Protein AF-A0A2M8P5U0-F1 (afdb_monomer_lite)

Secondary structure (DSSP, 8-state):
-HHHHHHHHHHHHHHHT--SHHHHHHHHHGGGGS----EEEEEHIIIIIITHHHHHHHHHTT-S-EEEEE----

Structure (mmCIF, N/CA/C/O backbone):
data_AF-A0A2M8P5U0-F1
#
_entry.id   AF-A0A2M8P5U0-F1
#
loop_
_atom_site.group_PDB
_atom_site.id
_atom_site.type_symbol
_atom_site.label_atom_id
_atom_site.label_alt_id
_atom_site.label_comp_id
_atom_site.label_asym_id
_atom_site.label_entity_id
_atom_site.label_seq_id
_atom_site.pdbx_PDB_ins_code
_atom_site.Cartn_x
_atom_site.Cartn_y
_atom_site.Cartn_z
_atom_site.occupancy
_atom_site.B_iso_or_equiv
_atom_site.auth_seq_id
_atom_site.auth_comp_id
_atom_site.auth_asym_id
_atom_site.auth_atom_id
_atom_site.pdbx_PDB_model_num
ATOM 1 N N . ILE A 1 1 ? -13.249 -6.068 -0.866 1.00 79.56 1 ILE A N 1
ATOM 2 C CA . ILE A 1 1 ? -12.853 -4.815 -0.160 1.00 79.56 1 ILE A CA 1
ATOM 3 C C . ILE A 1 1 ? -14.072 -4.013 0.294 1.00 79.56 1 ILE A C 1
ATOM 5 O O . ILE A 1 1 ? -14.106 -3.640 1.457 1.00 79.56 1 ILE A O 1
ATOM 9 N N . TYR A 1 2 ? -15.071 -3.783 -0.567 1.00 89.69 2 TYR A N 1
ATOM 10 C CA . TYR A 1 2 ? -16.273 -3.006 -0.226 1.00 89.69 2 TYR A CA 1
ATOM 11 C C . TYR A 1 2 ? -17.003 -3.510 1.035 1.00 89.69 2 TYR A C 1
ATOM 13 O O . TYR A 1 2 ? -17.108 -2.773 2.007 1.00 89.69 2 TYR A O 1
ATOM 21 N N . ALA A 1 3 ? -17.351 -4.801 1.092 1.00 94.31 3 ALA A N 1
ATOM 22 C CA . ALA A 1 3 ? -17.996 -5.395 2.271 1.00 94.31 3 ALA A CA 1
ATOM 23 C C . ALA A 1 3 ? -17.188 -5.224 3.576 1.00 94.31 3 ALA A C 1
ATOM 25 O O . ALA A 1 3 ? -17.756 -5.036 4.646 1.00 94.31 3 ALA A O 1
ATOM 26 N N . GLN A 1 4 ? -15.852 -5.239 3.500 1.00 95.00 4 GLN A N 1
ATOM 27 C CA . GLN A 1 4 ? -14.997 -5.035 4.672 1.00 95.00 4 GLN A CA 1
ATOM 28 C C . GLN A 1 4 ? -15.037 -3.584 5.166 1.00 95.00 4 GLN A C 1
ATOM 30 O O . GLN A 1 4 ? -14.989 -3.356 6.371 1.00 95.00 4 GLN A O 1
ATOM 35 N N . ARG A 1 5 ? -15.157 -2.605 4.262 1.00 94.94 5 ARG A N 1
ATOM 36 C CA . ARG A 1 5 ? -15.313 -1.192 4.639 1.00 94.94 5 ARG A CA 1
ATOM 37 C C . ARG A 1 5 ? -16.618 -0.969 5.398 1.00 94.94 5 ARG A C 1
ATOM 39 O O . ARG A 1 5 ? -16.588 -0.324 6.440 1.00 94.94 5 ARG A O 1
ATOM 46 N N . GLU A 1 6 ? -17.711 -1.583 4.949 1.00 96.94 6 GLU A N 1
ATOM 47 C CA . GLU A 1 6 ? -18.995 -1.514 5.659 1.00 96.94 6 GLU A CA 1
ATOM 48 C C . GLU A 1 6 ? -18.921 -2.165 7.047 1.00 96.94 6 GLU A C 1
ATOM 50 O O . GLU A 1 6 ? -19.380 -1.587 8.033 1.00 96.94 6 GLU A O 1
ATOM 55 N N . ARG A 1 7 ? -18.248 -3.318 7.172 1.00 97.00 7 ARG A N 1
ATOM 56 C CA . ARG A 1 7 ? -18.011 -3.959 8.479 1.00 97.00 7 ARG A CA 1
ATOM 57 C C . ARG A 1 7 ? -17.199 -3.075 9.423 1.00 97.00 7 ARG A C 1
ATOM 59 O O . ARG A 1 7 ? -17.543 -2.966 10.596 1.00 97.00 7 ARG A O 1
ATOM 66 N N . VAL A 1 8 ? -16.140 -2.434 8.926 1.00 97.00 8 VAL A N 1
ATOM 67 C CA . VAL A 1 8 ? -15.304 -1.527 9.729 1.00 97.00 8 VAL A CA 1
ATOM 68 C C . VAL A 1 8 ? -16.075 -0.265 10.116 1.00 97.00 8 VAL A C 1
ATOM 70 O O . VAL A 1 8 ? -15.975 0.178 11.256 1.00 97.00 8 VAL A O 1
ATOM 73 N N . LYS A 1 9 ? -16.912 0.277 9.228 1.00 97.25 9 LYS A N 1
ATOM 74 C CA . LYS A 1 9 ? -17.809 1.398 9.541 1.00 97.25 9 LYS A CA 1
ATOM 75 C C . LYS A 1 9 ? -18.769 1.044 10.681 1.00 97.25 9 LYS A C 1
ATOM 77 O O . LYS A 1 9 ? -18.861 1.792 11.653 1.00 97.25 9 LYS A O 1
ATOM 82 N N . ALA A 1 10 ? -19.418 -0.119 10.603 1.00 97.19 10 ALA A N 1
ATOM 83 C CA . ALA A 1 10 ? -20.299 -0.614 11.659 1.00 97.19 10 ALA A CA 1
ATOM 84 C C . ALA A 1 10 ? -19.548 -0.869 12.980 1.00 97.19 10 ALA A C 1
ATOM 86 O O . ALA A 1 10 ? -20.054 -0.540 14.051 1.00 97.19 10 ALA A O 1
ATOM 87 N N . LEU A 1 11 ? -18.327 -1.412 12.914 1.00 96.69 11 LEU A N 1
ATOM 88 C CA . LEU A 1 11 ? -17.458 -1.598 14.077 1.00 96.69 11 LEU A CA 1
ATOM 89 C C . LEU A 1 11 ? -17.148 -0.260 14.760 1.00 96.69 11 LEU A C 1
ATOM 91 O O . LEU A 1 11 ? -17.356 -0.136 15.962 1.00 96.69 11 LEU A O 1
ATOM 95 N N . LYS A 1 12 ? -16.696 0.749 14.008 1.00 96.62 12 LYS A N 1
ATOM 96 C CA . LYS A 1 12 ? -16.349 2.072 14.556 1.00 96.62 12 LYS A CA 1
ATOM 97 C C . LYS A 1 12 ? -17.543 2.734 15.244 1.00 96.62 12 LYS A C 1
ATOM 99 O O . LYS A 1 12 ? -17.373 3.267 16.334 1.00 96.62 12 LYS A O 1
ATOM 104 N N . ALA A 1 13 ? -18.739 2.630 14.661 1.00 96.75 13 ALA A N 1
ATOM 105 C CA . ALA A 1 13 ? -19.964 3.143 15.276 1.00 96.75 13 ALA A CA 1
ATOM 106 C C . ALA A 1 13 ? -20.249 2.490 16.642 1.00 96.75 13 ALA A C 1
ATOM 108 O O . ALA A 1 13 ? -20.588 3.179 17.596 1.00 96.75 13 ALA A O 1
ATOM 109 N N . ARG A 1 14 ? -20.047 1.171 16.767 1.00 96.25 14 ARG A N 1
ATOM 110 C CA . ARG A 1 14 ? -20.207 0.451 18.046 1.00 96.25 14 ARG A CA 1
ATOM 111 C C . ARG A 1 14 ? -19.111 0.778 19.060 1.00 96.25 14 ARG A C 1
ATOM 113 O O . ARG A 1 14 ? -19.374 0.798 20.255 1.00 96.25 14 ARG A O 1
ATOM 120 N N . LEU A 1 15 ? -17.883 1.018 18.603 1.00 95.94 15 LEU A N 1
ATOM 121 C CA . LEU A 1 15 ? -16.768 1.356 19.492 1.00 95.94 15 LEU A CA 1
ATOM 122 C C . LEU A 1 15 ? -16.923 2.741 20.123 1.00 95.94 15 LEU A C 1
ATOM 124 O O . LEU A 1 15 ? -16.466 2.938 21.240 1.00 95.94 15 LEU A O 1
ATOM 128 N N . GLN A 1 16 ? -17.593 3.679 19.450 1.00 93.94 16 GLN A N 1
ATOM 129 C CA . GLN A 1 16 ? -17.848 5.020 19.990 1.00 93.94 16 GLN A CA 1
ATOM 130 C C . GLN A 1 16 ? -18.783 5.022 21.205 1.00 93.94 16 GLN A C 1
ATOM 132 O O . GLN A 1 16 ? -18.680 5.915 22.037 1.00 93.94 16 GLN A O 1
ATOM 137 N N . SER A 1 17 ? -19.672 4.033 21.331 1.00 94.06 17 SER A N 1
ATOM 138 C CA . SER A 1 17 ? -20.567 3.903 22.490 1.00 94.06 17 SER A CA 1
ATOM 139 C C . SER A 1 17 ? -19.941 3.168 23.680 1.00 94.06 17 SER A C 1
ATOM 141 O O . SER A 1 17 ? -20.598 3.010 24.704 1.00 94.06 17 SER A O 1
ATOM 143 N N . LEU A 1 18 ? -18.708 2.668 23.551 1.00 94.62 18 LEU A N 1
ATOM 144 C CA . LEU A 1 18 ? -18.025 1.904 24.593 1.00 94.62 18 LEU A CA 1
ATOM 145 C C . LEU A 1 18 ? -16.922 2.750 25.228 1.00 94.62 18 LEU A C 1
ATOM 147 O O . LEU A 1 18 ? -15.967 3.132 24.554 1.00 94.62 18 LEU A O 1
ATOM 151 N N . ASP A 1 19 ? -17.013 2.979 26.539 1.00 91.00 19 ASP A N 1
ATOM 152 C CA . ASP A 1 19 ? -16.048 3.807 27.271 1.00 91.00 19 ASP A CA 1
ATOM 153 C C . ASP A 1 19 ? -14.921 2.998 27.936 1.00 91.00 19 ASP A C 1
ATOM 155 O O . ASP A 1 19 ? -14.492 3.276 29.054 1.00 91.00 19 ASP A O 1
ATOM 159 N N . SER A 1 20 ? -14.441 1.952 27.257 1.00 96.56 20 SER A N 1
ATOM 160 C CA . SER A 1 20 ? -13.316 1.151 27.742 1.00 96.56 20 SER A CA 1
ATOM 161 C C . SER A 1 20 ? -11.988 1.566 27.093 1.00 96.56 20 SER A C 1
ATOM 163 O O . SER A 1 20 ? -11.955 1.966 25.919 1.00 96.56 20 SER A O 1
ATOM 165 N N . PRO A 1 21 ? -10.852 1.437 27.805 1.00 96.06 21 PRO A N 1
ATOM 166 C CA . PRO A 1 21 ? -9.528 1.665 27.225 1.00 96.06 21 PRO A CA 1
ATOM 167 C C . PRO A 1 21 ? -9.253 0.803 25.983 1.00 96.06 21 PRO A C 1
ATOM 169 O O . PRO A 1 21 ? -8.584 1.241 25.047 1.00 96.06 21 PRO A O 1
ATOM 172 N N . GLU A 1 22 ? -9.770 -0.424 25.938 1.00 96.56 22 GLU A N 1
ATOM 173 C CA . GLU A 1 22 ? -9.649 -1.350 24.806 1.00 96.56 22 GLU A CA 1
ATOM 174 C C . GLU A 1 22 ? -10.407 -0.830 23.585 1.00 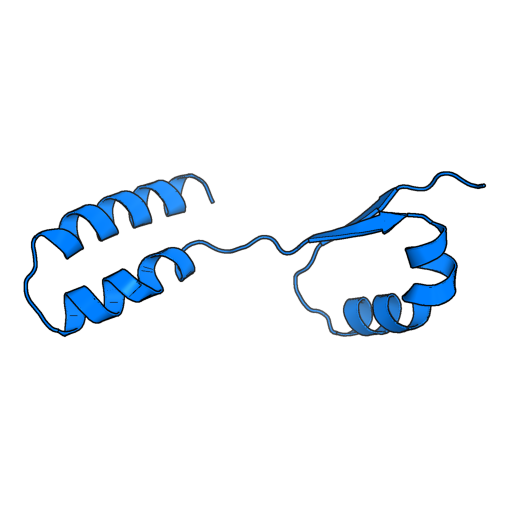96.56 22 GLU A C 1
ATOM 176 O O . GLU A 1 22 ? -9.872 -0.865 22.476 1.00 96.56 22 GLU A O 1
ATOM 181 N N . ALA A 1 23 ? -11.623 -0.308 23.781 1.00 96.44 23 ALA A N 1
ATOM 182 C CA . ALA A 1 23 ? -12.439 0.232 22.700 1.00 96.44 23 ALA A CA 1
ATOM 183 C C . ALA A 1 23 ? -11.770 1.449 22.052 1.00 96.44 23 ALA A C 1
ATOM 185 O O . ALA A 1 23 ? -11.685 1.522 20.825 1.00 96.44 23 ALA A O 1
ATOM 186 N N . ARG A 1 24 ? -11.203 2.352 22.864 1.00 95.88 24 ARG A N 1
ATOM 187 C CA . ARG A 1 24 ? -10.438 3.511 22.374 1.00 95.88 24 ARG A CA 1
ATOM 188 C C . ARG A 1 24 ? -9.189 3.083 21.597 1.00 95.88 24 ARG A C 1
ATOM 190 O O . ARG A 1 24 ? -8.926 3.617 20.519 1.00 95.88 24 ARG A O 1
ATOM 197 N N . ARG A 1 25 ? -8.450 2.084 22.099 1.00 96.44 25 ARG A N 1
ATOM 198 C CA . ARG A 1 25 ? -7.271 1.520 21.414 1.00 96.44 25 ARG A CA 1
ATOM 199 C C . ARG A 1 25 ? -7.637 0.893 20.071 1.00 96.44 25 ARG A C 1
ATOM 201 O O . ARG A 1 25 ? -6.974 1.166 19.075 1.00 96.44 25 ARG A O 1
ATOM 208 N N . LEU A 1 26 ? -8.701 0.093 20.026 1.00 96.81 26 LEU A N 1
ATOM 209 C CA . LEU A 1 26 ? -9.157 -0.530 18.785 1.00 96.81 26 LEU A CA 1
ATOM 210 C C . LEU A 1 26 ? -9.680 0.511 17.788 1.00 96.81 26 LEU A C 1
ATOM 212 O O . LEU A 1 26 ? -9.379 0.414 16.600 1.00 96.81 26 LEU A O 1
ATOM 216 N N . LEU A 1 27 ? -10.415 1.525 18.255 1.00 96.62 27 LEU A N 1
ATOM 217 C CA . LEU A 1 27 ? -10.930 2.604 17.410 1.00 96.62 27 LEU A CA 1
ATOM 218 C C . LEU A 1 27 ? -9.799 3.345 16.682 1.00 96.62 27 LEU A C 1
ATOM 220 O O . LEU A 1 27 ? -9.941 3.632 15.494 1.00 96.62 27 LEU A O 1
ATOM 224 N N . ALA A 1 28 ? -8.669 3.582 17.356 1.00 95.94 28 ALA A N 1
ATOM 225 C CA . ALA A 1 28 ? -7.501 4.253 16.781 1.00 95.94 28 ALA A CA 1
ATOM 226 C C . ALA A 1 28 ? -6.853 3.484 15.612 1.00 95.94 28 ALA A C 1
ATOM 228 O O . ALA A 1 28 ? -6.223 4.093 14.751 1.00 95.94 28 ALA A O 1
ATOM 229 N N . VAL A 1 29 ? -7.019 2.157 15.551 1.00 96.94 29 VAL A N 1
ATOM 230 C CA . VAL A 1 29 ? -6.396 1.296 14.525 1.00 96.94 29 VAL A CA 1
ATOM 231 C C . VAL A 1 29 ? -7.402 0.591 13.608 1.00 96.94 29 VAL A C 1
ATOM 233 O O . VAL A 1 29 ? -7.002 -0.104 12.675 1.00 96.94 29 VAL A O 1
ATOM 236 N N . ALA A 1 30 ? -8.709 0.774 13.816 1.00 96.50 30 ALA A N 1
ATOM 237 C CA . ALA A 1 30 ? -9.762 0.038 13.108 1.00 96.50 30 ALA A CA 1
ATOM 238 C C . ALA A 1 30 ? -9.686 0.170 11.573 1.00 96.50 30 ALA A C 1
ATOM 240 O O . ALA A 1 30 ? -10.014 -0.772 10.850 1.00 96.50 30 ALA A O 1
ATOM 241 N N . ASP A 1 31 ? -9.195 1.300 11.056 1.00 94.94 31 ASP A N 1
ATOM 242 C CA . ASP A 1 31 ? -9.071 1.544 9.612 1.00 94.94 31 ASP A CA 1
ATOM 243 C C . ASP A 1 31 ? -7.991 0.682 8.925 1.00 94.94 31 ASP A C 1
ATOM 245 O O . ASP A 1 31 ? -7.987 0.556 7.691 1.00 94.94 31 ASP A O 1
ATOM 249 N N . TYR A 1 32 ? -7.098 0.053 9.698 1.00 95.88 32 TYR A N 1
ATOM 250 C CA . TYR A 1 32 ? -6.108 -0.913 9.206 1.00 95.88 32 TYR A CA 1
ATOM 251 C C . TYR A 1 32 ? -6.704 -2.302 8.939 1.00 95.88 32 TYR A C 1
ATOM 253 O O . TYR A 1 32 ? -6.111 -3.089 8.205 1.00 95.88 32 TYR A O 1
ATOM 261 N N . LEU A 1 33 ? -7.912 -2.592 9.437 1.00 95.81 33 LEU A N 1
ATOM 262 C CA . LEU A 1 33 ? -8.627 -3.846 9.155 1.00 95.81 33 LEU A CA 1
ATOM 263 C C . LEU A 1 33 ? -9.123 -3.939 7.703 1.00 95.81 33 LEU A C 1
ATOM 265 O O . LEU A 1 33 ? -9.599 -4.988 7.261 1.00 95.81 33 LEU A O 1
ATOM 269 N N . VAL A 1 34 ? -9.046 -2.842 6.945 1.00 96.00 34 VAL A N 1
ATOM 270 C CA . VAL A 1 34 ? -9.307 -2.827 5.506 1.00 96.00 34 VAL A CA 1
ATOM 271 C C . VAL A 1 34 ? -7.985 -2.996 4.764 1.00 96.00 34 VAL A C 1
ATOM 273 O O . VAL A 1 34 ? -7.141 -2.099 4.791 1.00 96.00 34 VAL A O 1
ATOM 276 N N . LYS A 1 35 ? -7.840 -4.108 4.029 1.00 93.56 35 LYS A N 1
ATOM 277 C CA . LYS A 1 35 ? -6.681 -4.347 3.154 1.00 93.56 35 LYS A CA 1
ATOM 278 C C . LYS A 1 35 ? -6.458 -3.148 2.223 1.00 93.56 35 LYS A C 1
ATOM 280 O O . LYS A 1 35 ? -7.365 -2.759 1.480 1.00 93.56 35 LYS A O 1
ATOM 285 N N . LYS A 1 36 ? -5.254 -2.576 2.263 1.00 91.38 36 LYS A N 1
ATOM 286 C CA . LYS A 1 36 ? -4.833 -1.480 1.382 1.00 91.38 36 LYS A CA 1
ATOM 287 C C . LYS A 1 36 ? -4.332 -2.042 0.046 1.00 91.38 36 LYS A C 1
ATOM 289 O O . LYS A 1 36 ? -3.815 -3.155 -0.007 1.00 91.38 36 LYS A O 1
ATOM 294 N N . SER A 1 37 ? -4.508 -1.275 -1.028 1.00 93.69 37 SER A N 1
ATOM 295 C CA . SER A 1 37 ? -3.882 -1.534 -2.329 1.00 93.69 37 SER A CA 1
ATOM 296 C C . SER A 1 37 ? -2.789 -0.491 -2.502 1.00 93.69 37 SER A C 1
ATOM 298 O O . SER A 1 37 ? -3.110 0.687 -2.626 1.00 93.69 37 SER A O 1
ATOM 300 N N . VAL A 1 38 ? -1.529 -0.915 -2.461 1.00 95.12 38 VAL A N 1
ATOM 301 C CA . VAL A 1 38 ? -0.373 -0.030 -2.642 1.00 95.12 38 VAL A CA 1
ATOM 302 C C . VAL A 1 38 ? -0.089 0.092 -4.134 1.00 95.12 38 VAL A C 1
ATOM 304 O O . VAL A 1 38 ? -0.037 -0.926 -4.827 1.00 95.12 38 VAL A O 1
ATOM 307 N N . TRP A 1 39 ? 0.052 1.325 -4.613 1.00 97.00 39 TRP A N 1
ATOM 308 C CA . TRP A 1 39 ? 0.320 1.642 -6.012 1.00 97.00 39 TRP A CA 1
ATOM 309 C C . TRP A 1 39 ? 1.556 2.525 -6.126 1.00 97.00 39 TRP A C 1
ATOM 311 O O . TRP A 1 39 ? 1.686 3.494 -5.380 1.00 97.00 39 TRP A O 1
ATOM 321 N N . LEU A 1 40 ? 2.425 2.189 -7.072 1.00 95.69 40 LEU A N 1
ATOM 322 C CA . LEU A 1 40 ? 3.503 3.038 -7.559 1.00 95.69 40 LEU A CA 1
ATOM 323 C C . LEU A 1 40 ? 3.068 3.535 -8.938 1.00 95.69 40 LEU A C 1
ATOM 325 O O . LEU A 1 40 ? 2.748 2.718 -9.801 1.00 95.69 40 LEU A O 1
ATOM 329 N N . ILE A 1 41 ? 2.992 4.850 -9.117 1.00 96.50 41 ILE A N 1
ATOM 330 C CA . ILE A 1 41 ? 2.546 5.472 -10.366 1.00 96.50 41 ILE A CA 1
ATOM 331 C C . ILE A 1 41 ? 3.611 6.477 -10.785 1.00 96.50 41 ILE A C 1
ATOM 333 O O . ILE A 1 41 ? 3.969 7.342 -9.986 1.00 96.50 41 ILE A O 1
ATOM 337 N N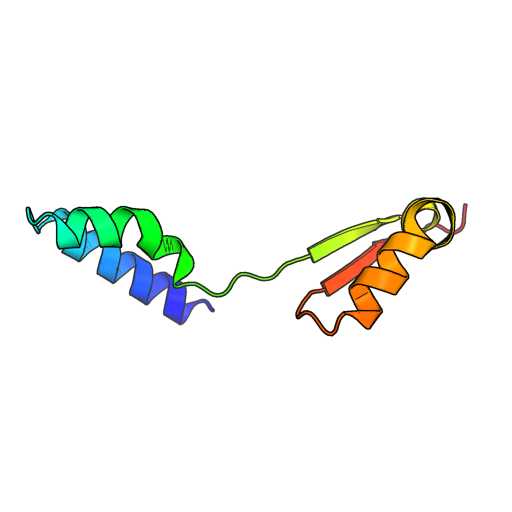 . GLY A 1 42 ? 4.105 6.364 -12.013 1.00 95.19 42 GLY A N 1
ATOM 338 C CA . GLY A 1 42 ? 5.138 7.249 -12.548 1.00 95.19 42 GLY A CA 1
ATOM 339 C C . GLY A 1 42 ? 5.244 7.156 -14.066 1.00 95.19 42 GLY A C 1
ATOM 340 O O . GLY A 1 42 ? 4.596 6.308 -14.675 1.00 95.19 42 GLY A O 1
ATOM 341 N N . GLY A 1 43 ? 6.019 8.058 -14.666 1.00 94.81 43 GLY A N 1
ATOM 342 C CA . GLY A 1 43 ? 6.280 8.062 -16.107 1.00 94.81 43 GLY A CA 1
ATOM 343 C C . GLY A 1 43 ? 7.369 7.073 -16.529 1.00 94.81 43 GLY A C 1
ATOM 344 O O . GLY A 1 43 ? 8.053 6.490 -15.682 1.00 94.81 43 GLY A O 1
ATOM 345 N N . ASP A 1 44 ? 7.548 6.942 -17.835 1.00 93.12 44 ASP A N 1
ATOM 346 C CA . ASP A 1 44 ? 8.659 6.254 -18.505 1.00 93.12 44 ASP A CA 1
ATOM 347 C C . ASP A 1 44 ? 10.044 6.660 -17.971 1.00 93.12 44 ASP A C 1
ATOM 349 O O . ASP A 1 44 ? 10.774 5.797 -17.492 1.00 93.12 44 ASP A O 1
ATOM 353 N N . GLY A 1 45 ? 10.391 7.949 -17.919 1.00 93.19 45 GLY A N 1
ATOM 354 C CA . GLY A 1 45 ? 11.709 8.389 -17.425 1.00 93.19 45 GLY A CA 1
ATOM 355 C C . GLY A 1 45 ? 11.988 8.011 -15.957 1.00 93.19 45 GLY A C 1
ATOM 356 O O . GLY A 1 45 ? 13.128 7.785 -15.554 1.00 93.19 45 GLY A O 1
ATOM 357 N N . TRP A 1 46 ? 10.947 7.872 -15.123 1.00 94.69 46 TRP A N 1
ATOM 358 C CA . TRP A 1 46 ? 11.103 7.316 -13.771 1.00 94.69 46 TRP A CA 1
ATOM 359 C C . TRP A 1 46 ? 11.305 5.800 -13.807 1.00 94.69 46 TRP A C 1
ATOM 361 O O . TRP A 1 46 ? 12.152 5.281 -13.084 1.00 94.69 46 TRP A O 1
ATOM 371 N N . ALA A 1 47 ? 10.521 5.091 -14.615 1.00 94.19 47 ALA A N 1
ATOM 372 C CA . ALA A 1 47 ? 10.536 3.637 -14.646 1.00 94.19 47 ALA A CA 1
ATOM 373 C C . ALA A 1 47 ? 11.798 3.066 -15.309 1.00 94.19 47 ALA A C 1
ATOM 375 O O . ALA A 1 47 ? 12.300 2.049 -14.835 1.00 94.19 47 ALA A O 1
ATOM 376 N N . TYR A 1 48 ? 12.304 3.711 -16.362 1.00 91.31 48 TYR A N 1
ATOM 377 C CA . TYR A 1 48 ? 13.392 3.198 -17.199 1.00 91.31 48 TYR A CA 1
ATOM 378 C C . TYR A 1 48 ? 14.754 3.844 -16.922 1.00 91.31 48 TYR A C 1
ATOM 380 O O . TYR A 1 48 ? 15.764 3.161 -17.082 1.00 91.31 48 TYR A O 1
ATOM 388 N N . ASP A 1 49 ? 14.798 5.087 -16.424 1.00 92.06 49 ASP A N 1
ATOM 389 C CA . ASP A 1 49 ? 16.063 5.764 -16.115 1.00 92.06 49 ASP A CA 1
ATOM 390 C C . ASP A 1 49 ? 16.317 5.813 -14.601 1.00 92.06 49 ASP A C 1
ATOM 392 O O . ASP A 1 49 ? 16.782 4.854 -13.980 1.00 92.06 49 ASP A O 1
ATOM 396 N N . I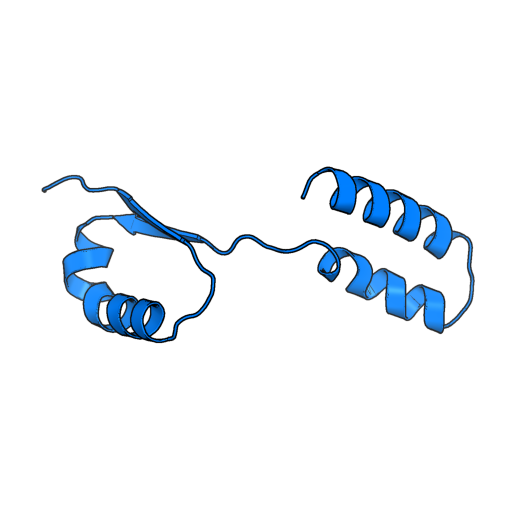LE A 1 50 ? 16.001 6.943 -13.963 1.00 89.81 50 ILE A N 1
ATOM 397 C CA . ILE A 1 50 ? 16.491 7.272 -12.619 1.00 89.81 50 ILE A CA 1
ATOM 398 C C . ILE A 1 50 ? 15.901 6.381 -11.517 1.00 89.81 50 ILE A C 1
ATOM 400 O O . ILE A 1 50 ? 16.517 6.194 -10.468 1.00 89.81 50 ILE A O 1
ATOM 404 N N . GLY A 1 51 ? 14.703 5.834 -11.731 1.00 90.00 51 GLY A N 1
ATOM 405 C CA . GLY A 1 51 ? 14.003 4.987 -10.766 1.00 90.00 51 GLY A CA 1
ATOM 406 C C . GLY A 1 51 ? 14.134 3.487 -11.025 1.00 90.00 51 GLY A C 1
ATOM 407 O O . GLY A 1 51 ? 13.689 2.712 -10.174 1.00 90.00 51 GLY A O 1
ATOM 408 N N . PHE A 1 52 ? 14.771 3.060 -12.123 1.00 92.12 52 PHE A N 1
ATOM 409 C CA . PHE A 1 52 ? 14.804 1.653 -12.542 1.00 92.12 52 PHE A CA 1
ATOM 410 C C . PHE A 1 52 ? 15.409 0.728 -11.480 1.00 92.12 52 PHE A C 1
ATOM 412 O O . PHE A 1 52 ? 14.789 -0.257 -11.083 1.00 92.12 52 PHE A O 1
ATOM 419 N N . GLY A 1 53 ? 16.580 1.077 -10.936 1.00 92.75 53 GLY A N 1
ATOM 420 C CA . GLY A 1 53 ? 17.245 0.249 -9.921 1.00 92.75 53 GLY A CA 1
ATOM 421 C C . GLY A 1 53 ? 16.419 0.071 -8.638 1.00 92.75 53 GLY A C 1
ATOM 422 O O . GLY A 1 53 ? 16.440 -0.989 -8.016 1.00 92.75 53 GLY A O 1
ATOM 423 N N . GLY A 1 54 ? 15.642 1.088 -8.253 1.00 93.56 54 GLY A N 1
ATOM 424 C CA . GLY A 1 54 ? 14.715 0.989 -7.124 1.00 93.56 54 GLY A CA 1
ATOM 425 C C . GLY A 1 54 ? 13.473 0.163 -7.458 1.00 93.56 54 GLY A C 1
ATOM 426 O O . GLY A 1 54 ? 13.005 -0.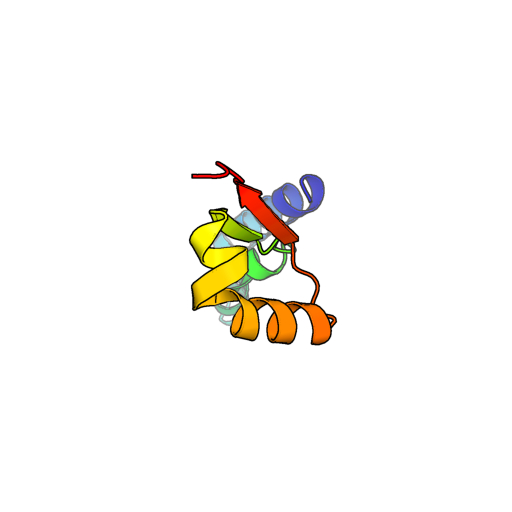615 -6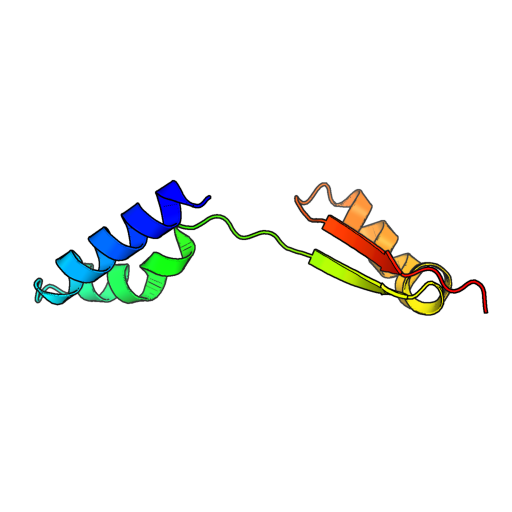.624 1.00 93.56 54 GLY A O 1
ATOM 427 N N . LEU A 1 55 ? 12.952 0.307 -8.677 1.00 93.38 55 LEU A N 1
ATOM 428 C CA . LEU A 1 55 ? 11.791 -0.433 -9.156 1.00 93.38 55 LEU A CA 1
ATOM 429 C C . LEU A 1 55 ? 12.082 -1.938 -9.248 1.00 93.38 55 LEU A C 1
ATOM 431 O O . LEU A 1 55 ? 11.294 -2.733 -8.736 1.00 93.38 55 LEU A O 1
ATOM 435 N N . ASP A 1 56 ? 13.231 -2.323 -9.804 1.00 93.94 56 ASP A N 1
ATOM 436 C CA . ASP A 1 56 ? 13.689 -3.717 -9.874 1.00 93.94 56 ASP A CA 1
ATOM 437 C C . ASP A 1 56 ? 13.807 -4.354 -8.480 1.00 93.94 56 ASP A C 1
ATOM 439 O O . ASP A 1 56 ? 13.260 -5.430 -8.212 1.00 93.94 56 ASP A O 1
ATOM 443 N N . HIS A 1 57 ? 14.423 -3.644 -7.531 1.00 95.50 57 HIS A N 1
ATOM 444 C CA . HIS A 1 57 ? 14.534 -4.119 -6.153 1.00 95.50 57 HIS A CA 1
ATOM 445 C C . HIS A 1 57 ? 13.160 -4.326 -5.490 1.00 95.50 57 HIS A C 1
ATOM 447 O O . HIS A 1 57 ? 12.915 -5.306 -4.783 1.00 95.50 57 HIS A O 1
ATOM 453 N N . VAL A 1 58 ? 12.223 -3.407 -5.725 1.00 93.81 58 VAL A N 1
ATOM 454 C CA . VAL A 1 58 ? 10.866 -3.497 -5.176 1.00 93.81 58 VAL A CA 1
ATOM 455 C C . VAL A 1 58 ? 10.090 -4.661 -5.797 1.00 93.81 58 VAL A C 1
ATOM 457 O O . VAL A 1 58 ? 9.390 -5.371 -5.070 1.00 93.81 58 VAL A O 1
ATOM 460 N N . LEU A 1 59 ? 10.233 -4.903 -7.099 1.00 92.62 59 LEU A N 1
ATOM 461 C CA . LEU A 1 59 ? 9.584 -6.020 -7.790 1.00 92.62 59 LEU A CA 1
ATOM 462 C C . LEU A 1 59 ? 10.166 -7.377 -7.370 1.00 92.62 59 LEU A C 1
ATOM 464 O O . LEU A 1 59 ? 9.405 -8.307 -7.091 1.00 92.62 59 LEU A O 1
ATOM 468 N N . SER A 1 60 ? 11.488 -7.480 -7.228 1.00 95.31 60 SER A N 1
ATOM 469 C CA . SER A 1 60 ? 12.158 -8.705 -6.763 1.00 95.31 60 SER A CA 1
ATOM 470 C C . SER A 1 60 ? 11.851 -9.052 -5.302 1.00 95.31 60 SER A C 1
ATOM 472 O O . SER A 1 60 ? 11.945 -10.213 -4.909 1.00 95.31 60 SER A O 1
ATOM 474 N N . SER A 1 61 ? 11.395 -8.084 -4.496 1.00 95.69 61 SER A N 1
ATOM 475 C CA . SER A 1 61 ? 11.031 -8.312 -3.090 1.00 95.69 61 SER A CA 1
ATOM 476 C C . SER A 1 61 ? 9.817 -9.234 -2.874 1.00 95.69 61 SER A C 1
ATOM 478 O O . SER A 1 61 ? 9.544 -9.625 -1.737 1.00 95.69 61 SER A O 1
ATOM 480 N N . GLY A 1 62 ? 9.037 -9.541 -3.921 1.00 92.19 62 GLY A N 1
ATOM 481 C CA . GLY A 1 62 ? 7.837 -10.387 -3.834 1.00 92.19 62 GLY A CA 1
ATOM 482 C C . GLY A 1 62 ? 6.671 -9.766 -3.048 1.00 92.19 62 GLY A C 1
ATOM 483 O O . GLY A 1 62 ? 5.689 -10.441 -2.730 1.00 92.19 62 GLY A O 1
ATOM 484 N N . ARG A 1 63 ? 6.758 -8.476 -2.700 1.00 93.81 63 ARG A N 1
ATOM 485 C CA . ARG A 1 63 ? 5.705 -7.761 -1.966 1.00 93.81 63 ARG A CA 1
ATOM 486 C C . ARG A 1 63 ? 4.473 -7.535 -2.846 1.00 93.81 63 ARG A C 1
ATOM 488 O O . ARG A 1 63 ? 4.569 -7.278 -4.038 1.00 93.81 63 ARG A O 1
ATOM 495 N N . ASN A 1 64 ? 3.286 -7.572 -2.232 1.00 94.12 64 ASN A N 1
ATOM 496 C CA . ASN A 1 64 ? 2.021 -7.323 -2.932 1.00 94.12 64 ASN A CA 1
ATOM 497 C C . ASN A 1 64 ? 1.800 -5.819 -3.155 1.00 94.12 64 ASN A C 1
ATOM 499 O O . ASN A 1 64 ? 1.262 -5.119 -2.292 1.00 94.12 64 ASN A O 1
ATOM 503 N N . LEU A 1 65 ? 2.215 -5.350 -4.323 1.00 95.31 65 LEU A N 1
ATOM 504 C CA . LEU A 1 65 ? 2.086 -3.980 -4.803 1.00 95.31 65 LEU A CA 1
ATOM 505 C C . LEU A 1 65 ? 1.696 -3.984 -6.277 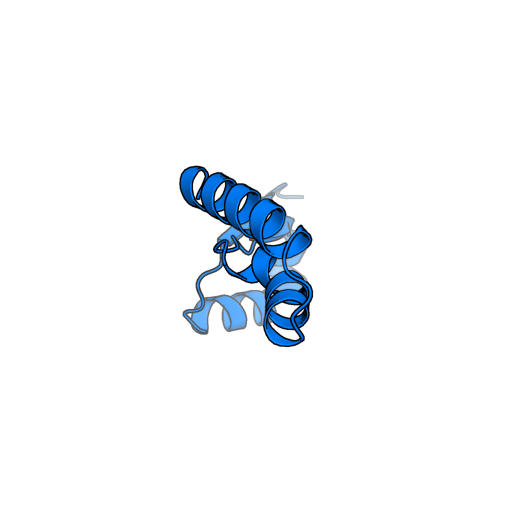1.00 95.31 65 LEU A C 1
ATOM 507 O O . LEU A 1 65 ? 1.713 -5.019 -6.941 1.00 95.31 65 LEU A O 1
ATOM 511 N N . LYS A 1 66 ? 1.306 -2.818 -6.779 1.00 95.88 66 LYS A N 1
ATOM 512 C CA . LYS A 1 66 ? 0.943 -2.614 -8.179 1.00 95.88 66 LYS A CA 1
ATOM 513 C C . LYS A 1 66 ? 1.748 -1.451 -8.723 1.00 95.88 66 LYS A C 1
ATOM 515 O O . LYS A 1 66 ? 1.887 -0.442 -8.035 1.00 95.88 66 LYS A O 1
ATOM 520 N N . VAL A 1 67 ? 2.251 -1.594 -9.937 1.00 96.12 67 VAL A N 1
ATOM 521 C CA . VAL A 1 67 ? 2.997 -0.545 -10.630 1.00 96.12 67 VAL A CA 1
ATOM 522 C C . VAL A 1 67 ? 2.204 -0.155 -11.869 1.00 96.12 67 VAL A C 1
ATOM 524 O O . VAL A 1 67 ? 1.738 -1.030 -12.597 1.00 96.12 67 VAL A O 1
ATOM 527 N N . LEU A 1 68 ? 2.018 1.144 -12.074 1.00 97.31 68 LEU A N 1
ATOM 528 C CA . LEU A 1 68 ? 1.454 1.718 -13.288 1.00 97.31 68 LEU A CA 1
ATOM 529 C C . LEU A 1 68 ? 2.470 2.704 -13.856 1.00 97.31 68 LEU A C 1
ATOM 531 O O . LEU A 1 68 ? 2.698 3.761 -13.268 1.00 97.31 68 LEU A O 1
ATOM 535 N N . VAL A 1 69 ? 3.062 2.340 -14.988 1.00 96.31 69 VAL A N 1
ATOM 536 C CA . VAL A 1 69 ? 3.921 3.237 -15.759 1.00 96.31 69 VAL A CA 1
ATOM 537 C C . VAL A 1 69 ? 3.059 3.915 -16.815 1.00 96.31 69 VAL A C 1
ATOM 539 O O . VAL A 1 69 ? 2.333 3.245 -17.550 1.00 96.31 69 VAL A O 1
ATOM 542 N N . LEU A 1 70 ? 3.089 5.241 -16.832 1.00 95.38 70 LEU A N 1
ATOM 543 C CA . LEU A 1 70 ? 2.456 6.066 -17.852 1.00 95.38 70 LEU A CA 1
ATOM 544 C C . LEU A 1 70 ? 3.523 6.395 -18.893 1.00 95.38 70 LEU A C 1
ATOM 546 O O . LEU A 1 70 ? 4.298 7.328 -18.707 1.00 95.38 70 LEU A O 1
ATOM 550 N N . ASP A 1 71 ? 3.593 5.568 -19.927 1.00 92.94 71 ASP A N 1
ATOM 551 C CA . ASP A 1 71 ? 4.615 5.667 -20.966 1.00 92.94 71 ASP A CA 1
ATOM 552 C C . ASP A 1 71 ? 4.251 6.760 -21.980 1.00 92.94 71 ASP A C 1
ATOM 554 O O . ASP A 1 71 ? 3.131 6.767 -22.504 1.00 92.94 71 ASP A O 1
ATOM 558 N N . THR A 1 72 ? 5.158 7.711 -22.200 1.00 92.06 72 THR A N 1
ATOM 559 C CA . THR A 1 72 ? 4.970 8.834 -23.132 1.00 92.06 72 THR A CA 1
ATOM 560 C C . THR A 1 72 ? 5.980 8.840 -24.279 1.00 92.06 72 THR A C 1
ATOM 562 O O . THR A 1 72 ? 5.797 9.629 -25.204 1.00 92.06 72 THR A O 1
ATOM 565 N N . GLU A 1 73 ? 6.973 7.946 -24.246 1.00 77.81 73 GLU A N 1
ATOM 566 C CA . GLU A 1 73 ? 8.015 7.718 -25.257 1.00 77.81 73 GLU A CA 1
ATOM 567 C C . GLU A 1 73 ? 8.735 8.995 -25.742 1.00 77.81 73 GLU A C 1
ATOM 569 O O . GLU A 1 73 ? 9.083 9.105 -26.921 1.00 77.81 73 GLU A O 1
ATOM 574 N N . VAL A 1 74 ? 8.935 9.981 -24.857 1.00 69.00 74 VAL A N 1
ATOM 575 C CA . VAL A 1 74 ? 9.560 11.278 -25.207 1.00 69.00 74 VAL A CA 1
ATOM 576 C C . VAL A 1 74 ? 11.073 11.255 -25.042 1.00 69.00 74 VAL A C 1
ATOM 578 O O . VAL A 1 74 ? 11.547 10.762 -23.996 1.00 69.00 74 VAL A O 1
#

Organism: NCBI:txid2364210

pLDDT: mean 94.0, std 4.36, range [69.0, 97.31]

InterPro domains:
  IPR029061 Thiamin diphosphate-binding fold [SSF52518] (10-74)
  IPR050722 Pyruvate:ferredoxin/flavodoxin oxidoreductase [PTHR32154] (3-74)

Foldseek 3Di:
DVVQVVVLVVLLVVLVVDPDPVSVVCNVCSVVSDDDAAEAEEEPCCCPPPPVVVVVVVVVVPDRYYYDYDYPPD

Radius of gyration: 19.29 Å; chains: 1; bounding box: 38×22×53 Å

Sequence (74 aa):
IYAQRERVKALKARLQSLDSPEARRLLAVADYLVKKSVWLIGGDGWAYDIGFGGLDHVLSSGRNLKVLVLDTEV